Protein AF-A0A1N6KTH3-F1 (afdb_monomer)

Nearest PDB structures (foldseek):
  6e2q-assembly1_A  TM=7.968E-01  e=1.119E-01  Homo sapiens
  8u6r-assembly1_A  TM=8.404E-01  e=4.046E-01  Human immunodeficiency virus 1
  6uir-assembly1_A  TM=4.284E-01  e=8.649E-02  HIV-1 M:B_HXB2R
  6uis-assembly1_A  TM=4.633E-01  e=2.269E-01  HIV-1 M:B_HXB2R
  5ft0-assembly1_B  TM=4.029E-01  e=5.951E-01  Phikzvirus phiKZ

Organism: NCBI:txid60549

Sequence (118 aa):
MKPVPSPVLQADEVRQQLTELARQLTTDPEIARFSLAVDNRTGMVSANVQHWSGRIQHDEWIARDLRQSQQSDPASLTICERNRSVLSLLNQGITQVEVAKRIGISQSRVAQIKKSSM

Foldseek 3Di:
DPDDPFDEDEQVVVVVVVVVVVVCQVPDPQWPDKDWDADPVQQKIWIWTAGPVRDIDIDIHHYPPHDPPPPPPVVPQDPVNLLVQLVVCVVVVHDLVVSCVVSVHDSVVSVVSVVVVD

Mean predicted aligned error: 14.14 Å

InterPro domains:
  IPR001387 Cro/C1-type, helix-turn-helix domain [PS50943] (92-113)
  IPR001387 Cro/C1-type, helix-turn-helix domain [cd00093] (92-115)
  IPR007630 RNA polymerase sigma-70 region 4 [PF04545] (81-116)
  IPR010982 Lambda repressor-like, DNA-binding domain superfamily [G3DSA:1.10.260.40] (81-118)
  IPR013324 RNA polymerase sigma factor, region 3/4-like [SSF88659] (79-117)

Radius of gyration: 18.35 Å; Cα contacts (8 Å, |Δi|>4): 126; chains: 1; bounding box: 33×30×56 Å

Secondary structure (DSSP, 8-state):
-PP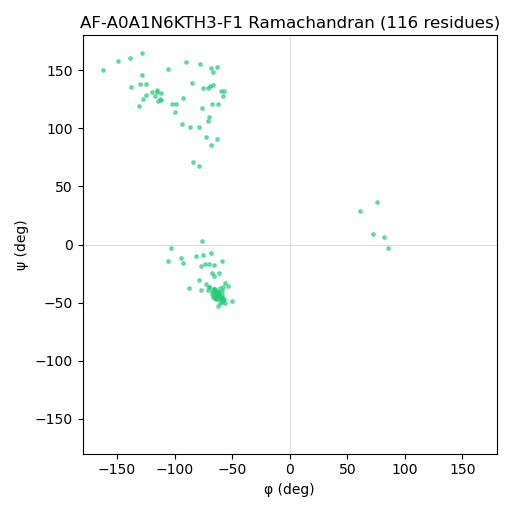PPPPEE-HHHHHHHHHHHHHHHHH-TTEEEEEEEEETTTTEEEEEEEETTS-EEEEEEEESS--------GGGS-HHHHHHHHHHHHHTT--HHHHHHHHTS-HHHHHHHHHTT-

Solvent-accessible surface area (backbone atoms only — not comparable to full-atom values): 7050 Å² total; per-residue (Å²): 134,82,83,77,79,65,65,79,41,53,30,68,58,44,53,52,48,51,52,51,48,54,49,50,61,71,70,39,87,61,49,69,48,74,49,78,49,73,41,86,89,78,25,39,35,40,40,41,38,34,30,71,86,70,50,74,49,76,50,76,40,38,38,43,75,70,72,85,77,75,80,72,56,76,84,72,57,46,73,66,57,53,49,49,53,52,52,53,43,46,74,72,68,46,50,56,66,57,50,13,67,74,72,74,50,54,45,70,56,46,53,49,54,55,60,76,73,109

pLDDT: mean 74.14, std 15.77, range [34.72, 95.94]

Structure (mmCIF, N/CA/C/O backbone):
data_AF-A0A1N6KTH3-F1
#
_entry.id   AF-A0A1N6KTH3-F1
#
loop_
_atom_site.group_PDB
_atom_site.id
_atom_site.type_symbol
_atom_site.label_atom_id
_atom_site.label_alt_id
_atom_site.label_comp_id
_atom_site.label_asym_id
_atom_site.label_entity_id
_atom_site.label_seq_id
_atom_site.pdbx_PDB_ins_code
_atom_site.Cartn_x
_atom_site.Cartn_y
_atom_site.Cartn_z
_atom_site.occupancy
_atom_site.B_iso_or_equiv
_atom_site.auth_seq_id
_atom_site.auth_comp_id
_atom_site.auth_asym_id
_atom_site.auth_atom_id
_atom_site.pdbx_PDB_model_num
ATOM 1 N N . MET A 1 1 ? -11.088 -14.025 31.107 1.00 42.28 1 MET A N 1
ATOM 2 C CA . MET A 1 1 ? -10.298 -12.836 30.714 1.00 42.28 1 MET A CA 1
ATOM 3 C C . MET A 1 1 ? -11.268 -11.686 30.504 1.00 42.28 1 MET A C 1
ATOM 5 O O . MET A 1 1 ? -12.270 -11.898 29.835 1.00 42.28 1 MET A O 1
ATOM 9 N N . LYS A 1 2 ? -11.049 -10.523 31.129 1.00 34.72 2 LYS A N 1
ATOM 10 C CA . LYS A 1 2 ? -11.844 -9.321 30.826 1.00 34.72 2 LYS A CA 1
ATOM 11 C C . LYS A 1 2 ? -11.358 -8.771 29.473 1.00 34.72 2 LYS A C 1
ATOM 13 O O . LYS A 1 2 ? -10.140 -8.734 29.298 1.00 34.72 2 LYS A O 1
ATOM 18 N N . PRO A 1 3 ? -12.239 -8.391 28.532 1.00 38.97 3 PRO A N 1
ATOM 19 C CA . PRO A 1 3 ? -11.813 -7.747 27.293 1.00 38.97 3 PRO A CA 1
ATOM 20 C C . PRO A 1 3 ? -11.045 -6.473 27.645 1.00 38.97 3 PRO A C 1
ATOM 22 O O . PRO A 1 3 ? -11.536 -5.665 28.436 1.00 38.97 3 PRO A O 1
ATOM 25 N N . VAL A 1 4 ? -9.835 -6.316 27.109 1.00 45.81 4 VAL A N 1
ATOM 26 C CA . VAL A 1 4 ? -9.116 -5.043 27.191 1.00 45.81 4 VAL A CA 1
ATOM 27 C C . VAL A 1 4 ? -9.904 -4.060 26.324 1.00 45.81 4 VAL A C 1
ATOM 29 O O . VAL A 1 4 ? -10.118 -4.359 25.149 1.00 45.81 4 VAL A O 1
ATOM 32 N N . PRO A 1 5 ? -10.408 -2.943 26.873 1.00 45.44 5 PRO A N 1
ATOM 33 C CA . PRO A 1 5 ? -11.099 -1.956 26.061 1.00 45.44 5 PRO A CA 1
ATOM 34 C C . PRO A 1 5 ? -10.110 -1.396 25.040 1.00 45.44 5 PRO A C 1
ATOM 36 O O . PRO A 1 5 ? -9.063 -0.865 25.415 1.00 45.44 5 PRO A O 1
ATOM 39 N N . SER A 1 6 ? -10.434 -1.540 23.756 1.00 46.47 6 SER A N 1
ATOM 40 C CA . SER A 1 6 ? -9.657 -0.939 22.678 1.00 46.47 6 SER A CA 1
ATOM 41 C C . SER A 1 6 ? -9.580 0.575 22.907 1.00 46.47 6 SER A C 1
ATOM 43 O O . SER A 1 6 ? -10.612 1.192 23.203 1.00 46.47 6 SER A O 1
ATOM 45 N N . PRO A 1 7 ? -8.389 1.189 22.807 1.00 54.16 7 PRO A N 1
ATOM 46 C CA . PRO A 1 7 ? -8.250 2.627 22.974 1.00 54.16 7 PRO A CA 1
ATOM 47 C C . PRO A 1 7 ? -9.110 3.328 21.923 1.00 54.16 7 PRO A C 1
ATOM 49 O O . PRO A 1 7 ? -9.083 2.965 20.747 1.00 54.16 7 PRO A O 1
ATOM 52 N N . VAL A 1 8 ? -9.901 4.309 22.359 1.00 54.88 8 VAL A N 1
ATOM 53 C CA . VAL A 1 8 ? -10.754 5.074 21.453 1.00 54.88 8 VAL A CA 1
ATOM 54 C C . VAL A 1 8 ? -10.082 6.399 21.137 1.00 54.88 8 VAL A C 1
ATOM 56 O O . VAL A 1 8 ? -9.932 7.236 22.024 1.00 54.88 8 VAL A O 1
ATOM 59 N N . LEU A 1 9 ? -9.699 6.577 19.878 1.00 59.09 9 LEU A N 1
ATOM 60 C CA . LEU A 1 9 ? -8.917 7.718 19.398 1.00 59.09 9 LEU A CA 1
ATOM 61 C C . LEU A 1 9 ? -9.789 8.703 18.602 1.00 59.09 9 LEU A C 1
ATOM 63 O O . LEU A 1 9 ? -10.779 8.290 17.985 1.00 59.09 9 LEU A O 1
ATOM 67 N N . GLN A 1 10 ? -9.429 9.993 18.608 1.00 64.00 10 GLN A N 1
ATOM 68 C CA . GLN A 1 10 ? -10.105 11.012 17.791 1.00 64.00 10 GLN A CA 1
ATOM 69 C C . GLN A 1 10 ? -9.665 10.959 16.319 1.00 64.00 10 GLN A C 1
ATOM 71 O O . GLN A 1 10 ? -8.553 10.542 16.009 1.00 64.00 10 GLN A O 1
ATOM 76 N N . ALA A 1 11 ? -10.507 11.438 15.399 1.00 60.44 11 ALA A N 1
ATOM 77 C CA . ALA A 1 11 ? -10.273 11.373 13.952 1.00 60.44 11 ALA A CA 1
ATOM 78 C C . ALA A 1 11 ? -8.902 11.876 13.496 1.00 60.44 11 ALA A C 1
ATOM 80 O O . ALA A 1 11 ? -8.227 11.212 12.709 1.00 60.44 11 ALA A O 1
ATOM 81 N N . ASP A 1 12 ? -8.498 13.055 13.968 1.00 59.31 12 ASP A N 1
ATOM 82 C CA . ASP A 1 12 ? -7.240 13.675 13.556 1.00 59.31 12 ASP A CA 1
ATOM 83 C C . ASP A 1 12 ? -6.030 12.959 14.159 1.00 59.31 12 ASP A C 1
ATOM 85 O O . ASP A 1 12 ? -5.020 12.790 13.475 1.00 59.31 12 ASP A O 1
ATOM 89 N N . GLU A 1 13 ? -6.159 12.435 15.381 1.00 63.44 13 GLU A N 1
ATOM 90 C CA . GLU A 1 13 ? -5.144 11.572 15.991 1.00 63.44 13 GLU A CA 1
ATOM 91 C C . GLU A 1 13 ? -4.986 10.280 15.191 1.00 63.44 13 GLU A C 1
ATOM 93 O O . GLU A 1 13 ? -3.865 9.870 14.903 1.00 63.44 13 GLU A O 1
ATOM 98 N N . VAL A 1 14 ? -6.087 9.667 14.746 1.00 67.19 14 VAL A N 1
ATOM 99 C CA . VAL A 1 14 ? -6.010 8.445 13.939 1.00 67.19 14 VAL A CA 1
ATOM 100 C C . VAL A 1 14 ? -5.457 8.734 12.547 1.00 67.19 14 VAL A C 1
ATOM 102 O O . VAL A 1 14 ? -4.686 7.933 12.030 1.00 67.19 14 VAL A O 1
ATOM 105 N N . ARG A 1 15 ? -5.781 9.876 11.930 1.00 67.44 15 ARG A N 1
ATOM 106 C CA . ARG A 1 15 ? -5.184 10.276 10.643 1.00 67.44 15 ARG A CA 1
ATOM 107 C C . ARG A 1 15 ? -3.672 10.463 10.761 1.00 67.44 15 ARG A C 1
ATOM 109 O O . ARG A 1 15 ? -2.939 9.979 9.896 1.00 67.44 15 ARG A O 1
ATOM 116 N N . GLN A 1 16 ? -3.204 11.125 11.819 1.00 69.75 16 GLN A N 1
ATOM 117 C CA . GLN A 1 16 ? -1.773 11.282 12.087 1.00 69.75 16 GLN A CA 1
ATOM 118 C C . GLN A 1 16 ? -1.109 9.933 12.369 1.00 69.75 16 GLN A C 1
ATOM 120 O O . GLN A 1 16 ? -0.090 9.628 11.755 1.00 69.75 16 GLN A O 1
ATOM 125 N N . GLN A 1 17 ? -1.718 9.090 13.206 1.00 69.50 17 GLN A N 1
ATOM 126 C CA . GLN A 1 17 ? -1.198 7.759 13.517 1.00 69.50 17 GLN A CA 1
ATOM 127 C C . GLN A 1 17 ? -1.174 6.838 12.299 1.00 69.50 17 GLN A C 1
ATOM 129 O O . GLN A 1 17 ? -0.193 6.139 12.106 1.00 69.50 17 GLN A O 1
ATOM 134 N N . LEU A 1 18 ? -2.194 6.861 11.438 1.00 73.75 18 LEU A N 1
ATOM 135 C CA . LEU A 1 18 ? -2.209 6.082 10.199 1.00 73.75 18 LEU A CA 1
ATOM 136 C C . LEU A 1 18 ? -1.143 6.555 9.215 1.00 73.75 18 LEU A C 1
ATOM 138 O O . LEU A 1 18 ? -0.512 5.730 8.562 1.00 73.75 18 LEU A O 1
ATOM 142 N N . THR A 1 19 ? -0.932 7.869 9.110 1.00 74.31 19 THR A N 1
ATOM 143 C CA . THR A 1 19 ? 0.114 8.437 8.249 1.00 74.31 19 THR A CA 1
ATOM 144 C C . THR A 1 19 ? 1.500 8.061 8.766 1.00 74.31 19 THR A C 1
ATOM 146 O O . THR A 1 19 ? 2.350 7.623 7.994 1.00 74.31 19 THR A O 1
ATOM 149 N N . GLU A 1 20 ? 1.714 8.187 10.074 1.00 77.19 20 GLU A N 1
ATOM 150 C CA . GLU A 1 20 ? 2.967 7.831 10.730 1.00 77.19 20 GLU A CA 1
ATOM 151 C C . GLU A 1 20 ? 3.238 6.327 10.641 1.00 77.19 20 GLU A C 1
ATOM 153 O O . GLU A 1 20 ? 4.327 5.929 10.238 1.00 77.19 20 GLU A O 1
ATOM 158 N N . LEU A 1 21 ? 2.231 5.498 10.923 1.00 76.88 21 LEU A N 1
ATOM 159 C CA . LEU A 1 21 ? 2.307 4.047 10.809 1.00 76.88 21 LEU A CA 1
ATOM 160 C C . LEU A 1 21 ? 2.606 3.636 9.367 1.00 76.88 21 LEU A C 1
ATOM 162 O O . LEU A 1 21 ? 3.547 2.892 9.129 1.00 76.88 21 LEU A O 1
ATOM 166 N N . ALA A 1 22 ? 1.868 4.156 8.383 1.00 77.44 22 ALA A N 1
ATOM 167 C CA . ALA A 1 22 ? 2.133 3.857 6.979 1.00 77.44 22 ALA A CA 1
ATOM 168 C C . ALA A 1 22 ? 3.554 4.271 6.568 1.00 77.44 22 ALA A C 1
ATOM 170 O O . ALA A 1 22 ? 4.218 3.521 5.854 1.00 77.44 22 ALA A O 1
ATOM 171 N N . ARG A 1 23 ? 4.048 5.424 7.042 1.00 76.69 23 ARG A N 1
ATOM 172 C CA . ARG A 1 23 ? 5.427 5.867 6.802 1.00 76.69 23 ARG A CA 1
ATOM 173 C C . ARG A 1 23 ? 6.434 4.890 7.404 1.00 76.69 23 ARG A C 1
ATOM 175 O O . ARG A 1 23 ? 7.289 4.413 6.667 1.00 76.69 23 ARG A O 1
ATOM 182 N N . GLN A 1 24 ? 6.298 4.566 8.690 1.00 76.62 24 GLN A N 1
ATOM 183 C CA . GLN A 1 24 ? 7.178 3.632 9.397 1.00 76.62 24 GLN A CA 1
ATOM 184 C C . GLN A 1 24 ? 7.222 2.278 8.691 1.00 76.62 24 GLN A C 1
ATOM 186 O O . GLN A 1 24 ? 8.302 1.816 8.332 1.00 76.62 24 GLN A O 1
ATOM 191 N N . LEU A 1 25 ? 6.051 1.706 8.389 1.00 79.75 25 LEU A N 1
ATOM 192 C CA . LEU A 1 25 ? 5.943 0.401 7.741 1.00 79.75 25 LEU A CA 1
ATOM 193 C C . LEU A 1 25 ? 6.485 0.392 6.301 1.00 79.75 25 LEU A C 1
ATOM 195 O O . LEU A 1 25 ? 6.914 -0.646 5.810 1.00 79.75 25 LEU A O 1
ATOM 199 N N . THR A 1 26 ? 6.459 1.536 5.609 1.00 76.75 26 THR A N 1
ATOM 200 C CA . THR A 1 26 ? 7.002 1.666 4.245 1.00 76.75 26 THR A CA 1
ATOM 201 C C . THR A 1 26 ? 8.524 1.800 4.240 1.00 76.75 26 THR A C 1
ATOM 203 O O . THR A 1 26 ? 9.171 1.401 3.275 1.00 76.75 26 THR A O 1
ATOM 206 N N . THR A 1 27 ? 9.104 2.387 5.289 1.00 76.69 27 THR A N 1
ATOM 207 C CA . THR A 1 27 ? 10.554 2.621 5.389 1.00 76.69 27 THR A CA 1
ATOM 208 C C . THR A 1 27 ? 11.310 1.524 6.131 1.00 76.69 27 THR A C 1
ATOM 210 O O . THR A 1 27 ? 12.539 1.525 6.103 1.00 76.69 27 THR A O 1
ATOM 213 N N . ASP A 1 28 ? 10.606 0.612 6.800 1.00 78.12 28 ASP A N 1
ATOM 214 C CA . ASP A 1 28 ? 11.211 -0.476 7.564 1.00 78.12 28 ASP A CA 1
ATOM 215 C C . ASP A 1 28 ? 11.736 -1.589 6.629 1.00 78.12 28 ASP A C 1
ATOM 217 O O . ASP A 1 28 ? 10.948 -2.221 5.914 1.00 78.12 28 ASP A O 1
ATOM 221 N N . PRO A 1 29 ? 13.056 -1.859 6.617 1.00 79.06 29 PRO A N 1
ATOM 222 C CA . PRO A 1 29 ? 13.649 -2.877 5.755 1.00 79.06 29 PRO A CA 1
ATOM 223 C C . PRO A 1 29 ? 13.287 -4.316 6.157 1.00 79.06 29 PRO A C 1
ATOM 225 O O . PRO A 1 29 ? 13.465 -5.229 5.349 1.00 79.06 29 PRO A O 1
ATOM 228 N N . GLU A 1 30 ? 12.786 -4.552 7.372 1.00 83.88 30 GLU A N 1
ATOM 229 C CA . GLU A 1 30 ? 12.388 -5.885 7.835 1.00 83.88 30 GLU A CA 1
ATOM 230 C C . GLU A 1 30 ? 10.991 -6.293 7.351 1.00 83.88 30 GLU A C 1
ATOM 232 O O . GLU A 1 30 ? 10.608 -7.462 7.479 1.00 83.88 30 GLU A O 1
ATOM 237 N N . ILE A 1 31 ? 10.233 -5.361 6.769 1.00 79.81 31 ILE A N 1
ATOM 238 C CA . ILE A 1 31 ? 8.857 -5.577 6.329 1.00 79.81 31 ILE A CA 1
ATOM 239 C C . ILE A 1 31 ? 8.822 -6.002 4.861 1.00 79.81 31 ILE A C 1
ATOM 241 O O . ILE A 1 31 ? 9.336 -5.335 3.966 1.00 79.81 31 ILE A O 1
ATOM 245 N N . ALA A 1 32 ? 8.158 -7.126 4.604 1.00 75.25 32 ALA A N 1
ATOM 246 C CA . ALA A 1 32 ? 7.913 -7.637 3.261 1.00 75.25 32 ALA A CA 1
ATOM 247 C C . ALA A 1 32 ? 6.626 -7.058 2.657 1.00 75.25 32 ALA A C 1
ATOM 249 O O . ALA A 1 32 ? 6.540 -6.810 1.451 1.00 75.25 32 ALA A O 1
ATOM 250 N N . ARG A 1 33 ? 5.592 -6.881 3.488 1.00 77.56 33 ARG A N 1
ATOM 251 C CA . ARG A 1 33 ? 4.280 -6.364 3.082 1.00 77.56 33 ARG A CA 1
ATOM 252 C C . ARG A 1 33 ? 3.492 -5.885 4.294 1.00 77.56 33 ARG A C 1
ATOM 254 O O . ARG A 1 33 ? 3.580 -6.485 5.358 1.00 77.56 33 ARG A O 1
ATOM 261 N N . PHE A 1 34 ? 2.628 -4.894 4.100 1.00 82.62 34 PHE A N 1
ATOM 262 C CA . PHE A 1 34 ? 1.572 -4.577 5.056 1.00 82.62 34 PHE A CA 1
ATOM 263 C C . PHE A 1 34 ? 0.244 -4.244 4.360 1.00 82.62 34 PHE A C 1
ATOM 265 O O . PHE A 1 34 ? 0.214 -3.929 3.168 1.00 82.62 34 PHE A O 1
ATOM 272 N N . SER A 1 35 ? -0.860 -4.325 5.102 1.00 81.12 35 SER A N 1
ATOM 273 C CA . SER A 1 35 ? -2.184 -3.859 4.687 1.00 81.12 35 SER A CA 1
ATOM 274 C C . SER A 1 35 ? -2.878 -3.142 5.838 1.00 81.12 35 SER A C 1
ATOM 276 O O . SER A 1 35 ? -2.901 -3.659 6.954 1.00 81.12 35 SER A O 1
ATOM 278 N N . LEU A 1 36 ? -3.492 -2.001 5.539 1.00 82.50 36 LEU A N 1
ATOM 279 C CA . LEU A 1 36 ? -4.352 -1.255 6.452 1.00 82.50 36 LEU A CA 1
ATOM 280 C C . LEU A 1 36 ? -5.784 -1.328 5.917 1.00 82.50 36 LEU A C 1
ATOM 282 O O . LEU A 1 36 ? -6.005 -1.058 4.735 1.00 82.50 36 LEU A O 1
ATOM 286 N N . ALA A 1 37 ? -6.744 -1.689 6.764 1.00 79.44 37 ALA A N 1
ATOM 287 C CA . ALA A 1 37 ? -8.165 -1.688 6.424 1.00 79.44 37 ALA A CA 1
ATOM 288 C C . ALA A 1 37 ? -8.961 -0.917 7.478 1.00 79.44 37 ALA A C 1
ATOM 290 O O . ALA A 1 37 ? -8.612 -0.932 8.656 1.00 79.44 37 ALA A O 1
ATOM 291 N N . VAL A 1 38 ? -10.015 -0.233 7.033 1.00 78.44 38 VAL A N 1
ATOM 292 C CA . VAL A 1 38 ? -10.919 0.542 7.886 1.00 78.44 38 VAL A CA 1
ATOM 293 C C . VAL A 1 38 ? -12.349 0.095 7.607 1.00 78.44 38 VAL A C 1
ATOM 295 O O . VAL A 1 38 ? -12.801 0.143 6.463 1.00 78.44 38 VAL A O 1
ATOM 298 N N . ASP A 1 39 ? -13.068 -0.310 8.648 1.00 76.12 39 ASP A N 1
ATOM 299 C CA . ASP A 1 39 ? -14.507 -0.544 8.606 1.00 76.12 39 ASP A CA 1
ATOM 300 C C . ASP A 1 39 ? -15.250 0.726 9.042 1.00 76.12 39 ASP A C 1
ATOM 302 O O . ASP A 1 39 ? -15.358 1.041 10.226 1.00 76.12 39 ASP A O 1
ATOM 306 N N . ASN A 1 40 ? -15.816 1.445 8.072 1.00 66.62 40 ASN A N 1
ATOM 307 C CA . ASN A 1 40 ? -16.562 2.682 8.317 1.00 66.62 40 ASN A CA 1
ATOM 308 C C . ASN A 1 40 ? -17.861 2.481 9.117 1.00 66.62 40 ASN A C 1
ATOM 310 O O . ASN A 1 40 ? -18.400 3.454 9.640 1.00 66.62 40 ASN A O 1
ATOM 314 N N . ARG A 1 41 ? -18.392 1.253 9.209 1.00 65.44 41 ARG A N 1
ATOM 315 C CA . ARG A 1 41 ? -19.590 0.961 10.011 1.00 65.44 41 ARG A CA 1
ATOM 316 C C . ARG A 1 41 ? -19.258 0.896 11.497 1.00 65.44 41 ARG A C 1
ATOM 318 O O . ARG A 1 41 ? -20.072 1.319 12.314 1.00 65.44 41 ARG A O 1
ATOM 325 N N . THR A 1 42 ? -18.113 0.317 11.843 1.00 73.25 42 THR A N 1
ATOM 326 C CA . THR A 1 42 ? -17.718 0.056 13.237 1.00 73.25 42 THR A CA 1
ATOM 327 C C . THR A 1 42 ? -16.635 1.008 13.738 1.00 73.25 42 THR A C 1
ATOM 329 O O . THR A 1 42 ? -16.409 1.095 14.943 1.00 73.25 42 THR A O 1
ATOM 332 N N . GLY A 1 43 ? -15.979 1.736 12.832 1.00 69.88 43 GLY A N 1
ATOM 333 C CA . GLY A 1 43 ? -14.785 2.522 13.123 1.00 69.88 43 GLY A CA 1
ATOM 334 C C . GLY A 1 43 ? -13.542 1.659 13.350 1.00 69.88 43 GLY A C 1
ATOM 335 O O . GLY A 1 43 ? -12.528 2.184 13.799 1.00 69.88 43 GLY A O 1
ATOM 336 N N . MET A 1 44 ? -13.598 0.349 13.086 1.00 77.31 44 MET A N 1
ATOM 337 C CA . MET A 1 44 ? -12.456 -0.538 13.294 1.00 77.31 44 MET A CA 1
ATOM 338 C C . MET A 1 44 ? -11.366 -0.262 12.262 1.00 77.31 44 MET A C 1
ATOM 340 O O . MET A 1 44 ? -11.637 -0.173 11.066 1.00 77.31 44 MET A O 1
ATOM 344 N N . VAL A 1 45 ? -10.127 -0.178 12.724 1.00 81.00 45 VAL A N 1
ATOM 345 C CA . VAL A 1 45 ? -8.929 -0.107 11.899 1.00 8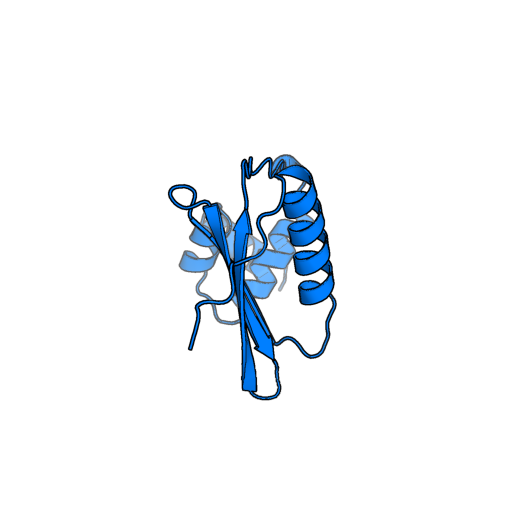1.00 45 VAL A CA 1
ATOM 346 C C . VAL A 1 45 ? -8.093 -1.342 12.186 1.00 81.00 45 VAL A C 1
ATOM 348 O O . VAL A 1 45 ? -7.802 -1.625 13.343 1.00 81.00 45 VAL A O 1
ATOM 351 N N . SER A 1 46 ? -7.702 -2.059 11.137 1.00 80.56 46 SER A N 1
ATOM 352 C CA . SER A 1 46 ? -6.842 -3.237 11.237 1.00 80.56 46 SER A 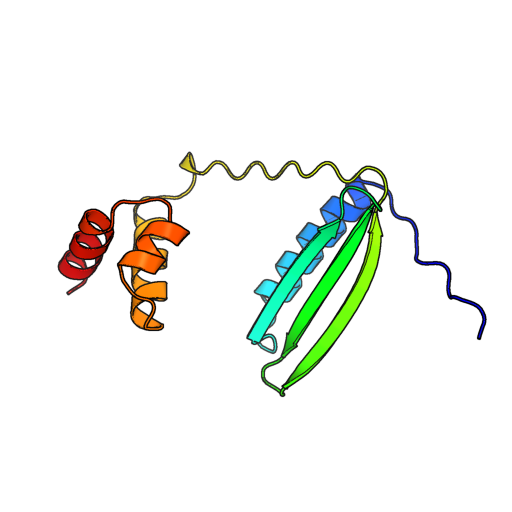CA 1
ATOM 353 C C . SER A 1 46 ? -5.554 -3.028 10.447 1.00 80.56 46 SER A C 1
ATOM 355 O O . SER A 1 46 ? -5.610 -2.676 9.261 1.00 80.56 46 SER A O 1
ATOM 357 N N . ALA A 1 47 ? -4.414 -3.312 11.066 1.00 82.56 47 ALA A N 1
ATOM 358 C CA . ALA A 1 47 ? -3.111 -3.376 10.424 1.00 82.56 47 ALA A CA 1
ATOM 359 C C . ALA A 1 47 ? -2.613 -4.821 10.406 1.00 82.56 47 ALA A C 1
ATOM 361 O O . ALA A 1 47 ? -2.507 -5.461 11.445 1.00 82.56 47 ALA A O 1
ATOM 362 N N . ASN A 1 48 ? -2.284 -5.330 9.221 1.00 83.44 48 ASN A N 1
ATOM 363 C CA . ASN A 1 48 ? -1.567 -6.592 9.063 1.00 83.44 48 ASN A CA 1
ATOM 364 C C . ASN A 1 48 ? -0.184 -6.297 8.502 1.00 83.44 48 ASN A C 1
ATOM 366 O O . ASN A 1 48 ? -0.082 -5.685 7.439 1.00 83.44 48 ASN A O 1
ATOM 370 N N . VAL A 1 49 ? 0.860 -6.755 9.181 1.00 83.12 49 VAL A N 1
ATOM 371 C CA . VAL A 1 49 ? 2.259 -6.547 8.803 1.00 83.12 49 VAL A CA 1
ATOM 372 C C . VAL A 1 49 ? 2.945 -7.901 8.707 1.00 83.12 49 VAL A C 1
ATOM 374 O O . VAL A 1 49 ? 2.875 -8.714 9.625 1.00 83.12 49 VAL A O 1
ATOM 377 N N . GLN A 1 50 ? 3.606 -8.151 7.585 1.00 80.19 50 GLN A N 1
ATOM 378 C CA . GLN A 1 50 ? 4.381 -9.353 7.327 1.00 80.19 50 GLN A CA 1
ATOM 379 C C . GLN A 1 50 ? 5.854 -8.979 7.191 1.00 80.19 50 GLN A C 1
ATOM 381 O O . GLN A 1 50 ? 6.222 -8.186 6.323 1.00 80.19 50 GLN A O 1
ATOM 386 N N . HIS A 1 51 ? 6.695 -9.596 8.014 1.00 85.88 51 HIS A N 1
ATOM 387 C CA . HIS A 1 51 ? 8.143 -9.428 7.981 1.00 85.88 51 HIS A CA 1
ATOM 388 C C . HIS A 1 51 ? 8.806 -10.455 7.058 1.00 85.88 51 HIS A C 1
ATOM 390 O O . HIS A 1 51 ? 8.280 -11.553 6.849 1.00 85.88 51 HIS A O 1
ATOM 396 N N . TRP A 1 52 ? 10.008 -10.148 6.567 1.00 75.31 52 TRP A N 1
ATOM 397 C CA . TRP A 1 52 ? 10.829 -11.091 5.793 1.00 75.31 52 TRP A CA 1
ATOM 398 C C . TRP A 1 52 ? 11.222 -12.344 6.582 1.00 75.31 52 TRP A C 1
ATOM 400 O O . TRP A 1 52 ? 11.425 -13.403 5.995 1.00 75.31 52 TRP A O 1
ATOM 410 N N . SER A 1 53 ? 11.258 -12.252 7.914 1.00 80.25 53 SER A N 1
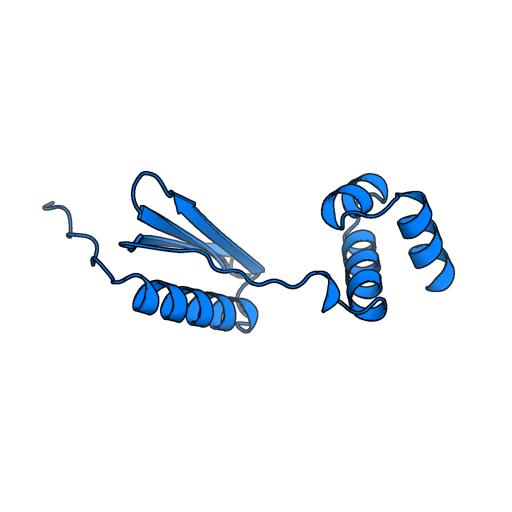ATOM 411 C CA . SER A 1 53 ? 11.471 -13.389 8.820 1.00 80.25 53 SER A CA 1
ATOM 412 C C . SER A 1 53 ? 10.303 -14.385 8.854 1.00 80.25 53 SER A C 1
ATOM 414 O O . SER A 1 53 ? 10.404 -15.425 9.500 1.00 80.25 53 SER A O 1
ATOM 416 N N . GLY A 1 54 ? 9.179 -14.072 8.199 1.00 75.81 54 GLY A N 1
ATOM 417 C CA . GLY A 1 54 ? 7.943 -14.853 8.258 1.00 75.81 54 GLY A CA 1
ATOM 418 C C . GLY A 1 54 ? 7.041 -14.499 9.443 1.00 75.81 54 GLY A C 1
ATOM 419 O O . GLY A 1 54 ? 5.936 -15.030 9.542 1.00 75.81 54 GLY A O 1
ATOM 420 N N . ARG A 1 55 ? 7.465 -13.584 10.326 1.00 83.12 55 ARG A N 1
ATOM 421 C CA . ARG A 1 55 ? 6.628 -13.074 11.418 1.00 83.12 55 ARG A CA 1
ATOM 422 C C . ARG A 1 55 ? 5.455 -12.262 10.863 1.00 83.12 55 ARG A C 1
ATOM 424 O O . ARG A 1 55 ? 5.638 -11.435 9.970 1.00 83.12 55 ARG A O 1
ATOM 431 N N . ILE A 1 5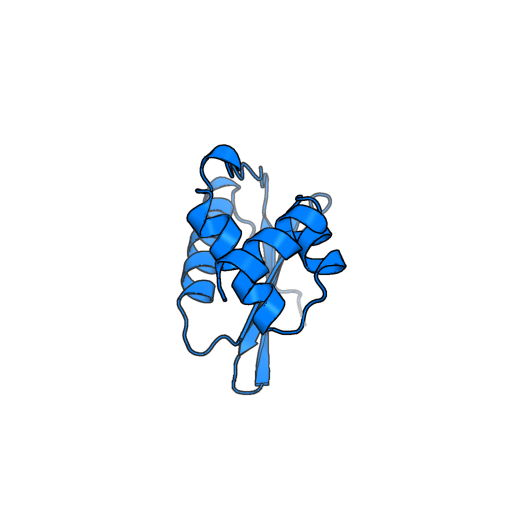6 ? 4.272 -12.472 11.439 1.00 82.75 56 ILE A N 1
ATOM 432 C CA . ILE A 1 56 ? 3.067 -11.687 11.160 1.00 82.75 56 ILE A CA 1
ATOM 433 C C . ILE A 1 56 ? 2.669 -10.942 12.432 1.00 82.75 56 ILE A C 1
ATOM 435 O O . ILE A 1 56 ? 2.604 -11.540 13.508 1.00 82.75 56 ILE A O 1
ATOM 439 N N . GLN A 1 57 ? 2.415 -9.645 12.297 1.00 81.62 57 GLN A N 1
ATOM 440 C CA . GLN A 1 57 ? 1.847 -8.795 13.334 1.00 81.62 57 GLN A CA 1
ATOM 441 C C . GLN A 1 57 ? 0.476 -8.297 12.873 1.00 81.62 57 GLN A C 1
ATOM 443 O O . GLN A 1 57 ? 0.312 -7.875 11.727 1.00 81.62 57 GLN A O 1
ATOM 448 N N . HIS A 1 58 ? -0.503 -8.396 13.767 1.00 81.12 58 HIS A N 1
ATOM 449 C CA . HIS A 1 58 ? -1.877 -7.984 13.532 1.00 81.12 58 HIS A CA 1
ATOM 450 C C . HIS A 1 58 ? -2.336 -7.109 14.693 1.00 81.12 58 HIS A C 1
ATOM 452 O O . HIS A 1 58 ? -2.362 -7.579 15.831 1.00 81.12 58 HIS A O 1
ATOM 458 N N . ASP A 1 59 ? -2.692 -5.866 14.388 1.00 75.25 59 ASP A N 1
ATOM 459 C CA . ASP A 1 59 ? -3.137 -4.879 15.367 1.00 75.25 59 ASP A CA 1
ATOM 460 C C . ASP A 1 59 ? -4.503 -4.320 14.964 1.00 75.25 59 ASP A C 1
ATOM 462 O O . ASP A 1 59 ? -4.735 -4.013 13.791 1.00 75.25 59 ASP A O 1
ATOM 466 N N . GLU A 1 60 ? -5.394 -4.153 15.942 1.00 74.88 60 GLU A N 1
ATOM 467 C CA . GLU A 1 60 ? -6.734 -3.596 15.751 1.00 74.88 60 GLU A CA 1
ATOM 468 C C . GLU A 1 60 ? -7.024 -2.480 16.756 1.00 74.88 60 GLU A C 1
ATOM 470 O O . GLU A 1 60 ? -6.716 -2.593 17.947 1.00 74.88 60 GLU A O 1
ATOM 475 N N . TRP A 1 61 ? -7.653 -1.400 16.292 1.00 75.62 61 TRP A N 1
ATOM 476 C CA . TRP A 1 61 ? -8.094 -0.298 17.148 1.00 75.62 61 TRP A CA 1
ATOM 477 C C . TRP A 1 61 ? -9.353 0.390 16.613 1.00 75.62 61 TRP A C 1
ATOM 479 O O . TRP A 1 61 ? -9.659 0.326 15.426 1.00 75.62 61 TRP A O 1
ATOM 489 N N . ILE A 1 62 ? -10.093 1.072 17.496 1.00 69.88 62 ILE A N 1
ATOM 490 C CA . ILE A 1 62 ? -11.323 1.787 17.131 1.00 69.88 62 ILE A CA 1
ATOM 491 C C . ILE A 1 62 ? -11.017 3.275 16.938 1.00 69.88 62 ILE A C 1
ATOM 493 O O . ILE A 1 62 ? -10.591 3.974 17.859 1.00 69.88 62 ILE A O 1
ATOM 497 N N . ALA A 1 63 ? -11.300 3.768 15.739 1.00 65.00 63 ALA A N 1
ATOM 498 C CA . ALA A 1 63 ? -11.193 5.161 15.348 1.00 65.00 63 ALA A CA 1
ATOM 499 C C . ALA A 1 63 ? -12.573 5.828 15.332 1.00 65.00 63 ALA A C 1
ATOM 501 O O . ALA A 1 63 ? -13.459 5.410 14.583 1.00 65.00 63 ALA A O 1
ATOM 502 N N . ARG A 1 64 ? -12.767 6.893 16.121 1.00 58.56 64 ARG A N 1
ATOM 503 C CA . ARG A 1 64 ? -13.957 7.746 15.985 1.00 58.56 64 ARG A CA 1
ATOM 504 C C . ARG A 1 64 ? -13.730 8.798 14.901 1.00 58.56 64 ARG A C 1
ATOM 506 O O .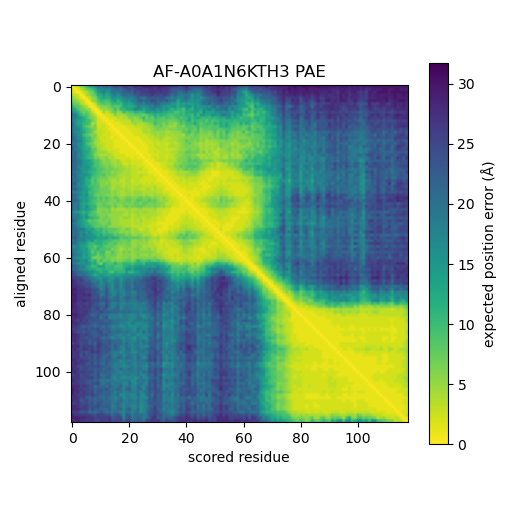 ARG A 1 64 ? -12.653 9.378 14.812 1.00 58.56 64 ARG A O 1
ATOM 513 N N . ASP A 1 65 ? -14.759 9.036 14.089 1.00 52.50 65 ASP A N 1
ATOM 514 C CA . ASP A 1 65 ? -14.825 10.121 13.101 1.00 52.50 65 ASP A CA 1
ATOM 515 C C . ASP A 1 65 ? -13.752 10.089 11.994 1.00 52.50 65 ASP A C 1
ATOM 517 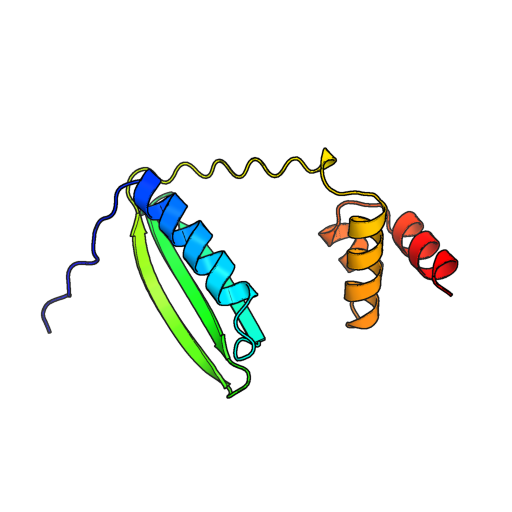O O . ASP A 1 65 ? -13.398 11.130 11.438 1.00 52.50 65 ASP A O 1
ATOM 521 N N . LEU A 1 66 ? -13.256 8.903 11.616 1.00 51.41 66 LEU A N 1
ATOM 522 C CA . LEU A 1 66 ? -12.252 8.763 10.560 1.00 51.41 66 LEU A CA 1
ATOM 523 C C . LEU A 1 66 ? -12.782 9.245 9.195 1.00 51.41 66 LEU A C 1
ATOM 525 O O . LEU A 1 66 ? -13.336 8.487 8.402 1.00 51.41 66 LEU A O 1
ATOM 529 N N . ARG A 1 67 ? -12.588 10.526 8.883 1.00 46.88 67 ARG A N 1
ATOM 530 C CA . ARG A 1 67 ? -12.814 11.063 7.542 1.00 46.88 67 ARG A CA 1
ATOM 531 C C . ARG A 1 67 ? -11.541 10.862 6.739 1.00 46.88 67 ARG A C 1
ATOM 533 O O . ARG A 1 67 ? -10.568 11.601 6.891 1.00 46.88 67 ARG A O 1
ATOM 540 N N . GLN A 1 68 ? -11.540 9.842 5.886 1.00 41.31 68 GLN A N 1
ATOM 541 C CA . GLN A 1 68 ? -10.454 9.600 4.946 1.00 41.31 68 GLN A CA 1
ATOM 542 C C . GLN A 1 68 ? -10.449 10.711 3.883 1.00 41.31 68 GLN A C 1
ATOM 544 O O . GLN A 1 68 ? -11.011 10.564 2.805 1.00 41.31 68 GLN A O 1
ATOM 549 N N . SER A 1 69 ? -9.798 11.841 4.164 1.00 36.12 69 SER A N 1
ATOM 550 C CA . SER A 1 69 ? -9.365 12.755 3.107 1.00 36.12 69 SER A CA 1
ATOM 551 C C . SER A 1 69 ? -8.019 12.255 2.574 1.00 36.12 69 SER A C 1
ATOM 553 O O . SER A 1 69 ? -6.969 12.845 2.835 1.00 36.12 69 SER A O 1
ATOM 555 N N . GLN A 1 70 ? -8.012 11.134 1.852 1.00 38.72 70 GLN A N 1
ATOM 556 C CA . GLN A 1 70 ? -6.916 10.942 0.908 1.00 38.72 70 GLN A CA 1
ATOM 557 C C . GLN A 1 70 ? -7.177 11.907 -0.239 1.00 38.72 70 GLN A C 1
ATOM 559 O O . GLN A 1 70 ? -7.879 11.579 -1.191 1.00 38.72 70 GLN A O 1
ATOM 564 N N . GLN A 1 71 ? -6.614 13.108 -0.150 1.00 39.00 71 GLN A N 1
ATOM 565 C CA . GLN A 1 71 ? -6.386 13.900 -1.346 1.00 39.00 71 GLN A CA 1
ATOM 566 C C . GLN A 1 71 ? -5.134 13.335 -2.021 1.00 39.00 71 GLN A C 1
ATOM 568 O O . GLN A 1 71 ? -4.075 13.949 -2.038 1.00 39.00 71 GLN A O 1
ATOM 573 N N . SER A 1 72 ? -5.254 12.105 -2.524 1.00 42.12 72 SER A N 1
ATOM 574 C CA . SER A 1 72 ? -4.409 11.675 -3.626 1.00 42.12 72 SER A CA 1
ATOM 575 C C . SER A 1 72 ? -4.923 12.460 -4.811 1.00 42.12 72 SER A C 1
ATOM 577 O O . SER A 1 72 ? -6.028 12.200 -5.277 1.00 42.12 72 SER A O 1
ATOM 579 N N . ASP A 1 73 ? -4.177 13.468 -5.241 1.00 41.84 73 ASP A N 1
ATOM 580 C CA . ASP A 1 73 ? -4.401 14.047 -6.551 1.00 41.84 73 ASP A CA 1
ATOM 581 C C . ASP A 1 73 ? -3.752 13.100 -7.572 1.00 41.84 73 ASP A C 1
ATOM 583 O O . ASP A 1 73 ? -2.525 13.106 -7.699 1.00 41.84 73 ASP A O 1
ATOM 587 N N . PRO A 1 74 ? -4.502 12.240 -8.288 1.00 47.69 74 PRO A N 1
ATOM 588 C CA . PRO A 1 74 ? -3.926 11.425 -9.350 1.00 47.69 74 PRO A CA 1
ATOM 589 C C . PRO A 1 74 ? -3.278 12.271 -10.459 1.00 47.69 74 PRO A C 1
ATOM 591 O O . PRO A 1 74 ? -2.494 11.718 -11.227 1.00 47.69 74 PRO A O 1
ATOM 594 N N . ALA A 1 75 ? -3.535 13.587 -10.535 1.00 50.34 75 ALA A N 1
ATOM 595 C CA . ALA A 1 75 ? -2.796 14.494 -11.414 1.00 50.34 75 ALA A CA 1
ATOM 596 C C . ALA A 1 75 ? -1.371 14.811 -10.917 1.00 50.34 75 ALA A C 1
ATOM 598 O O . ALA A 1 75 ? -0.543 15.246 -11.715 1.00 50.34 75 ALA A O 1
ATOM 599 N N . SER A 1 76 ? -1.054 14.553 -9.641 1.00 49.53 76 SER A N 1
ATOM 600 C CA . SER A 1 76 ? 0.302 14.710 -9.088 1.00 49.53 76 SER A CA 1
ATOM 601 C C . SER A 1 76 ? 1.258 13.576 -9.474 1.00 49.53 76 SER A C 1
ATOM 603 O O . SER A 1 76 ? 2.472 13.761 -9.424 1.00 49.53 76 SER A O 1
ATOM 605 N N . LEU A 1 77 ? 0.735 12.419 -9.905 1.00 60.12 77 LEU A N 1
ATOM 606 C CA . LEU A 1 77 ? 1.553 11.328 -10.431 1.00 60.12 77 LEU A CA 1
ATOM 607 C C . LEU A 1 77 ? 2.133 11.730 -11.783 1.00 60.12 77 LEU A C 1
ATOM 609 O O . LEU A 1 77 ? 1.438 11.777 -12.803 1.00 60.12 77 LEU A O 1
ATOM 613 N N . THR A 1 78 ? 3.442 11.955 -11.817 1.00 76.56 78 THR A N 1
ATOM 614 C CA . THR A 1 78 ? 4.124 12.219 -13.077 1.00 76.56 78 THR A CA 1
ATOM 615 C C . THR A 1 78 ? 4.027 11.001 -13.999 1.00 76.56 78 THR A C 1
ATOM 617 O O . THR A 1 78 ? 3.963 9.840 -13.574 1.00 76.56 78 THR A O 1
ATOM 620 N N . ILE A 1 79 ? 4.075 11.245 -15.312 1.00 80.00 79 ILE A N 1
ATOM 621 C CA . ILE A 1 79 ? 4.122 10.171 -16.317 1.00 80.00 79 ILE A CA 1
ATOM 622 C C . ILE A 1 79 ? 5.286 9.209 -16.023 1.00 80.00 79 ILE A C 1
ATOM 624 O O . ILE A 1 79 ? 5.142 8.002 -16.216 1.00 80.00 79 ILE A O 1
ATOM 628 N N . CYS A 1 80 ? 6.408 9.729 -15.521 1.00 78.69 80 CYS A N 1
ATOM 629 C CA . CYS A 1 80 ? 7.585 8.954 -15.147 1.00 78.69 80 CYS A CA 1
ATOM 630 C C . CYS A 1 80 ? 7.310 7.991 -13.986 1.00 78.69 80 CYS A C 1
ATOM 632 O O . CYS A 1 80 ? 7.656 6.815 -14.083 1.00 78.69 80 CYS A O 1
ATOM 634 N N . GLU A 1 81 ? 6.658 8.450 -12.918 1.00 77.00 81 GLU A N 1
ATOM 635 C CA . GLU A 1 81 ? 6.313 7.608 -11.765 1.00 77.00 81 GLU A CA 1
ATOM 636 C C . GLU A 1 81 ? 5.298 6.535 -12.143 1.00 77.00 81 GLU A C 1
ATOM 638 O O . GLU A 1 81 ? 5.496 5.360 -11.832 1.00 77.00 81 GLU A O 1
ATOM 643 N N . ARG A 1 82 ? 4.267 6.898 -12.918 1.00 83.19 82 ARG A N 1
ATOM 644 C CA . ARG A 1 82 ? 3.304 5.923 -13.445 1.00 83.19 82 ARG A CA 1
ATOM 645 C C . ARG A 1 82 ? 3.993 4.862 -14.306 1.00 83.19 82 ARG A C 1
ATOM 647 O O . ARG A 1 82 ? 3.723 3.674 -14.146 1.00 83.19 82 ARG A O 1
ATOM 654 N N . ASN A 1 83 ? 4.884 5.267 -15.212 1.00 89.19 83 ASN A N 1
ATOM 655 C CA . ASN A 1 83 ? 5.607 4.333 -16.077 1.00 89.19 83 ASN A CA 1
ATOM 656 C C . ASN A 1 83 ? 6.548 3.426 -15.267 1.00 89.19 83 ASN A C 1
ATOM 658 O O . ASN A 1 83 ? 6.633 2.233 -15.550 1.00 89.19 83 ASN A O 1
ATOM 662 N N . ARG A 1 84 ? 7.202 3.957 -14.226 1.00 85.94 84 ARG A N 1
ATOM 663 C CA . ARG A 1 84 ? 8.038 3.174 -13.306 1.00 85.94 84 ARG A CA 1
ATOM 664 C C . ARG A 1 84 ? 7.218 2.115 -12.568 1.00 85.94 84 ARG A C 1
ATOM 666 O O . ARG A 1 84 ? 7.642 0.963 -12.506 1.00 85.94 84 ARG A O 1
ATOM 673 N N . SER A 1 85 ? 6.028 2.468 -12.087 1.00 85.94 85 SER A N 1
ATOM 674 C CA . SER A 1 85 ? 5.099 1.515 -11.466 1.00 85.94 85 SER A CA 1
ATOM 675 C C . SER A 1 85 ? 4.644 0.435 -12.448 1.00 85.94 85 SER A C 1
ATOM 677 O O . SER A 1 85 ? 4.623 -0.741 -12.096 1.00 85.94 85 SER A O 1
ATOM 679 N N . VAL A 1 86 ? 4.354 0.802 -13.703 1.00 89.25 86 VAL A N 1
ATOM 680 C CA . VAL A 1 86 ? 4.022 -0.160 -14.768 1.00 89.25 86 VAL A CA 1
ATOM 681 C C . VAL A 1 86 ? 5.159 -1.163 -14.982 1.00 89.25 86 VAL A C 1
ATOM 683 O O . VAL A 1 86 ? 4.910 -2.366 -14.982 1.00 89.25 86 VAL A O 1
ATOM 686 N N . LEU A 1 87 ? 6.402 -0.695 -15.126 1.00 91.19 87 LEU A N 1
ATOM 687 C CA . LEU A 1 87 ? 7.562 -1.568 -15.335 1.00 91.19 87 LEU A CA 1
ATOM 688 C C . LEU A 1 87 ? 7.847 -2.453 -14.115 1.00 91.19 87 LEU A C 1
ATOM 690 O O . LEU A 1 87 ? 8.106 -3.642 -14.277 1.00 91.19 87 LEU A O 1
ATOM 694 N N . SER A 1 88 ? 7.735 -1.903 -12.904 1.00 88.19 88 SER A N 1
ATOM 695 C CA . SER A 1 88 ? 7.910 -2.653 -11.655 1.00 88.19 88 SER A CA 1
ATOM 696 C C . SER A 1 88 ? 6.931 -3.826 -11.557 1.00 88.19 88 SER A C 1
ATOM 698 O O . SER A 1 88 ? 7.344 -4.961 -11.328 1.00 88.19 88 SER A O 1
ATOM 700 N N . LEU A 1 89 ? 5.644 -3.588 -11.829 1.00 86.44 89 LEU A N 1
ATOM 701 C CA . LEU A 1 89 ? 4.625 -4.640 -11.790 1.00 86.44 89 LEU A CA 1
ATOM 702 C C . LEU A 1 89 ? 4.839 -5.700 -12.883 1.00 86.44 89 LEU A C 1
ATOM 704 O O . LEU A 1 89 ? 4.661 -6.888 -12.625 1.00 86.44 89 LEU A O 1
ATOM 708 N N . LEU A 1 90 ? 5.263 -5.299 -14.087 1.00 89.06 90 LEU A N 1
ATOM 709 C CA . LEU A 1 90 ? 5.604 -6.248 -15.155 1.00 89.06 90 LEU A CA 1
ATOM 710 C C . LEU A 1 90 ? 6.815 -7.119 -14.785 1.00 89.06 90 LEU A C 1
ATOM 712 O O . LEU A 1 90 ? 6.803 -8.318 -15.053 1.00 89.06 90 LEU A O 1
ATOM 716 N N . ASN A 1 91 ? 7.834 -6.539 -14.146 1.00 87.62 91 ASN A N 1
ATOM 717 C CA . ASN A 1 91 ? 9.022 -7.266 -13.685 1.00 87.62 91 ASN A CA 1
ATOM 718 C C . ASN A 1 91 ? 8.709 -8.247 -12.544 1.00 87.62 91 ASN A C 1
ATOM 720 O O . ASN A 1 91 ? 9.394 -9.252 -12.399 1.00 87.62 91 ASN A O 1
ATOM 724 N N . GLN A 1 92 ? 7.642 -8.000 -11.780 1.00 85.69 92 GLN A N 1
ATOM 725 C CA . GLN A 1 92 ? 7.098 -8.938 -10.790 1.00 85.69 92 GLN A CA 1
ATOM 726 C C . GLN A 1 92 ? 6.292 -10.089 -11.425 1.00 85.69 92 GLN A C 1
ATOM 728 O O . GLN A 1 92 ? 5.709 -10.898 -10.708 1.00 85.69 92 GLN A O 1
ATOM 733 N N . GLY A 1 93 ? 6.222 -10.164 -12.759 1.00 88.88 93 GLY A N 1
ATOM 734 C CA . GLY A 1 93 ? 5.495 -11.207 -13.485 1.00 88.88 93 GLY A CA 1
ATOM 735 C C . GLY A 1 93 ? 3.992 -10.955 -13.618 1.00 88.88 93 GLY A C 1
ATOM 736 O O . GLY A 1 93 ? 3.279 -11.818 -14.126 1.00 88.88 93 GLY A O 1
ATOM 737 N N . ILE A 1 94 ? 3.495 -9.783 -13.204 1.00 90.81 94 ILE A N 1
ATOM 738 C CA . ILE A 1 94 ? 2.081 -9.431 -13.371 1.00 90.81 94 ILE A CA 1
ATOM 739 C C . ILE A 1 94 ? 1.783 -9.212 -14.853 1.00 90.81 94 ILE A C 1
ATOM 741 O O . ILE A 1 94 ? 2.541 -8.555 -15.574 1.00 90.81 94 ILE A O 1
ATOM 745 N N . THR A 1 95 ? 0.659 -9.749 -15.327 1.00 93.44 95 THR A N 1
ATOM 746 C CA . THR A 1 95 ? 0.301 -9.641 -16.742 1.00 93.44 95 THR A CA 1
ATOM 747 C C . THR A 1 95 ? -0.036 -8.198 -17.119 1.00 93.44 95 THR A C 1
ATOM 749 O O . THR A 1 95 ? -0.544 -7.417 -16.314 1.00 93.44 95 THR A O 1
ATOM 752 N N . GLN A 1 96 ? 0.173 -7.828 -18.386 1.00 93.25 96 GLN A N 1
ATOM 753 C CA . GLN A 1 96 ? -0.150 -6.476 -18.870 1.00 93.25 96 GLN A CA 1
ATOM 754 C C . GLN A 1 96 ? -1.618 -6.094 -18.630 1.00 93.25 96 GLN A C 1
ATOM 756 O O . GLN A 1 96 ? -1.918 -4.927 -18.385 1.00 93.25 96 GLN A O 1
ATOM 761 N N . VAL A 1 97 ? -2.522 -7.075 -18.697 1.00 93.75 97 VAL A N 1
ATOM 762 C CA . VAL A 1 97 ? -3.961 -6.890 -18.470 1.00 93.75 97 VAL A CA 1
ATOM 763 C C . VAL A 1 97 ? -4.238 -6.538 -17.010 1.00 93.75 97 VAL A C 1
ATOM 765 O O . VAL A 1 97 ? -5.019 -5.631 -16.728 1.00 93.75 97 VAL A O 1
ATOM 768 N N . GLU A 1 98 ? -3.582 -7.211 -16.070 1.00 84.75 98 GLU A N 1
ATOM 769 C CA . GLU A 1 98 ? -3.723 -6.919 -14.642 1.00 84.75 98 GLU A CA 1
ATOM 770 C C . GLU A 1 98 ? -3.059 -5.593 -14.266 1.00 84.75 98 GLU A C 1
ATOM 772 O O . GLU A 1 98 ? -3.643 -4.823 -13.507 1.00 84.75 98 GLU A O 1
ATOM 777 N N . VAL A 1 99 ? -1.893 -5.274 -14.840 1.00 86.81 99 VAL A N 1
ATOM 778 C CA . VAL A 1 99 ? -1.239 -3.968 -14.649 1.00 86.81 99 VAL A CA 1
ATOM 779 C C . VAL A 1 99 ? -2.126 -2.831 -15.157 1.00 86.81 99 VAL A C 1
ATOM 781 O O . VAL A 1 99 ? -2.311 -1.840 -14.455 1.00 86.81 99 VAL A O 1
ATOM 784 N N . ALA A 1 100 ? -2.729 -2.985 -16.338 1.00 87.19 100 ALA A N 1
ATOM 785 C CA . ALA A 1 100 ? -3.650 -2.007 -16.914 1.00 87.19 100 ALA A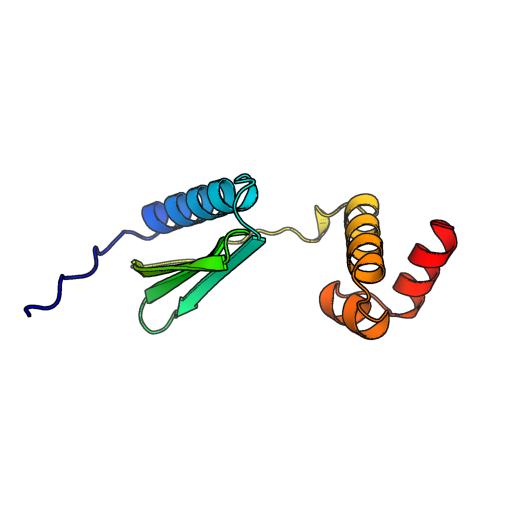 CA 1
ATOM 786 C C . ALA A 1 100 ? -4.840 -1.719 -15.984 1.00 87.19 100 ALA A C 1
ATOM 788 O O . ALA A 1 100 ? -5.137 -0.559 -15.698 1.00 87.19 100 ALA A O 1
ATOM 789 N N . LYS A 1 101 ? -5.461 -2.778 -15.445 1.00 85.50 101 LYS A N 1
ATOM 790 C CA . LYS A 1 101 ? -6.566 -2.668 -14.481 1.00 85.50 101 LYS A CA 1
ATOM 791 C C . LYS A 1 101 ? -6.143 -1.986 -13.178 1.00 85.50 101 LYS A C 1
ATOM 793 O O . LYS A 1 101 ? -6.884 -1.155 -12.673 1.00 85.50 101 LYS A O 1
ATOM 798 N N . ARG A 1 102 ? -4.960 -2.315 -12.647 1.00 83.38 102 ARG A N 1
ATOM 799 C CA . ARG A 1 102 ? -4.448 -1.756 -11.381 1.00 83.38 102 ARG A CA 1
ATOM 800 C C . ARG A 1 102 ? -4.057 -0.282 -11.486 1.00 83.38 102 ARG A C 1
ATOM 802 O O . ARG A 1 102 ? -4.238 0.456 -10.529 1.00 83.38 102 ARG A O 1
ATOM 809 N N . ILE A 1 103 ? -3.503 0.129 -12.626 1.00 83.19 103 ILE A N 1
ATOM 810 C CA . ILE A 1 103 ? -2.984 1.490 -12.842 1.00 83.19 103 ILE A CA 1
ATOM 811 C C . ILE A 1 103 ? -4.036 2.421 -13.471 1.00 83.19 103 ILE A C 1
ATOM 813 O O . ILE A 1 103 ? -3.871 3.637 -13.444 1.00 83.19 103 ILE A O 1
ATOM 817 N N . GLY A 1 104 ? -5.118 1.878 -14.037 1.00 83.81 104 GLY A N 1
ATOM 818 C CA . GLY A 1 104 ? -6.170 2.678 -14.672 1.00 83.81 104 GLY A CA 1
ATOM 819 C C . GLY A 1 104 ? -5.766 3.226 -16.045 1.00 83.81 104 GLY A C 1
ATOM 820 O O . GLY A 1 104 ? -6.108 4.351 -16.396 1.00 83.81 104 GLY A O 1
ATOM 821 N N . ILE A 1 105 ? -5.014 2.447 -16.827 1.00 87.00 105 ILE A N 1
ATOM 822 C CA . ILE A 1 105 ? -4.623 2.788 -18.206 1.00 87.00 105 ILE A CA 1
ATOM 823 C C . ILE A 1 105 ? -4.955 1.644 -19.163 1.00 87.00 105 ILE A C 1
ATOM 825 O O . ILE A 1 105 ? -5.194 0.517 -18.738 1.00 87.00 105 ILE A O 1
ATOM 829 N N . SER A 1 106 ? -4.946 1.903 -20.472 1.00 93.19 106 SER A N 1
ATOM 830 C CA . SER A 1 106 ? -5.171 0.843 -21.456 1.00 93.19 106 SER A CA 1
ATOM 831 C C . SER A 1 106 ? -4.031 -0.183 -21.461 1.00 93.19 106 SER A C 1
ATOM 833 O O . SER A 1 106 ? -2.856 0.149 -21.276 1.00 93.19 106 SER A O 1
ATOM 835 N N . GLN A 1 107 ? -4.357 -1.442 -21.765 1.00 93.69 107 GLN A N 1
ATOM 836 C CA . GLN A 1 107 ? -3.348 -2.488 -21.970 1.00 93.69 107 GLN A CA 1
ATOM 837 C C . GLN A 1 107 ? -2.370 -2.117 -23.101 1.00 93.69 107 GLN A C 1
ATOM 839 O O . GLN A 1 107 ? -1.168 -2.351 -22.990 1.00 93.69 107 GLN A O 1
ATOM 844 N N . SER A 1 108 ? -2.856 -1.465 -24.161 1.00 95.94 108 SER A N 1
ATOM 845 C CA . SER A 1 108 ? -2.007 -0.946 -25.239 1.00 95.94 108 SER A CA 1
ATOM 846 C C . SER A 1 108 ? -0.984 0.078 -24.737 1.00 95.94 108 SER A C 1
ATOM 848 O O . SER A 1 108 ? 0.169 0.057 -25.169 1.00 95.94 108 SER A O 1
ATOM 850 N N . ARG A 1 109 ? -1.357 0.932 -23.774 1.00 92.25 109 ARG A N 1
ATOM 851 C CA . ARG A 1 109 ? -0.437 1.891 -23.156 1.00 92.25 109 ARG A CA 1
ATOM 852 C C . ARG A 1 109 ? 0.631 1.191 -22.317 1.00 92.25 109 ARG A C 1
ATOM 854 O O . ARG A 1 109 ? 1.793 1.580 -22.382 1.00 92.25 109 ARG A O 1
ATOM 861 N N . VAL A 1 110 ? 0.262 0.140 -21.584 1.00 92.50 110 VAL A N 1
ATOM 862 C CA . VAL A 1 110 ? 1.214 -0.717 -20.853 1.00 92.50 110 VAL A CA 1
ATOM 863 C C . VAL A 1 110 ? 2.228 -1.351 -21.811 1.00 92.50 110 VAL A C 1
ATOM 865 O O . VAL A 1 110 ? 3.431 -1.299 -21.556 1.00 92.50 110 VAL A O 1
ATOM 868 N N . ALA A 1 111 ? 1.766 -1.890 -22.943 1.00 94.62 111 ALA A N 1
ATOM 869 C CA . ALA A 1 111 ? 2.637 -2.484 -23.958 1.00 94.62 111 ALA A CA 1
ATOM 870 C C . ALA A 1 111 ? 3.621 -1.464 -24.560 1.00 94.62 111 ALA A C 1
ATOM 872 O O . ALA A 1 111 ? 4.800 -1.773 -24.730 1.00 94.62 111 ALA A O 1
ATOM 873 N N . GLN A 1 112 ? 3.165 -0.236 -24.831 1.00 94.31 112 GLN A N 1
ATOM 874 C CA . GLN A 1 112 ? 4.030 0.854 -25.295 1.00 94.31 112 GLN A CA 1
ATOM 875 C C . GLN A 1 112 ? 5.101 1.222 -24.264 1.00 94.31 112 GLN A C 1
ATOM 877 O O . GLN A 1 112 ? 6.266 1.326 -24.628 1.00 94.31 112 GLN A O 1
ATOM 882 N N . ILE A 1 1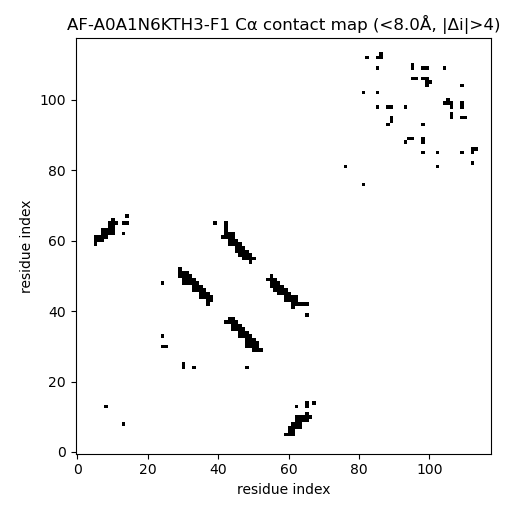13 ? 4.729 1.376 -22.987 1.00 92.44 113 ILE A N 1
ATOM 883 C CA . ILE A 1 113 ? 5.677 1.687 -21.903 1.00 92.44 113 ILE A CA 1
ATOM 884 C C . ILE A 1 113 ? 6.748 0.597 -21.795 1.00 92.44 113 ILE A C 1
ATOM 886 O O . ILE A 1 113 ? 7.930 0.916 -21.699 1.00 92.44 113 ILE A O 1
ATOM 890 N N . LYS A 1 114 ? 6.350 -0.681 -21.876 1.00 91.81 114 LYS A N 1
ATOM 891 C CA . LYS A 1 114 ? 7.288 -1.810 -21.901 1.00 91.81 114 LYS A CA 1
ATOM 892 C C . LYS A 1 114 ? 8.250 -1.716 -23.090 1.00 91.81 114 LYS A C 1
ATOM 894 O O . LYS A 1 114 ? 9.449 -1.874 -22.905 1.00 91.81 114 LYS A O 1
ATOM 899 N N . LYS A 1 115 ? 7.732 -1.443 -24.294 1.00 92.56 115 LYS A N 1
ATOM 900 C CA . LYS A 1 115 ? 8.533 -1.340 -25.524 1.00 92.56 115 LYS A CA 1
ATOM 901 C C . LYS A 1 115 ? 9.518 -0.171 -25.488 1.00 92.56 115 LYS A C 1
ATOM 903 O O . LYS A 1 115 ? 10.622 -0.315 -25.979 1.00 92.56 115 LYS A O 1
ATOM 908 N N . SER A 1 116 ? 9.127 0.969 -24.921 1.00 87.00 116 SER A N 1
ATOM 909 C CA . SER A 1 116 ? 9.990 2.152 -24.791 1.00 87.00 116 SER A CA 1
ATOM 910 C C . SER A 1 116 ? 11.058 2.031 -23.696 1.00 87.00 116 SER A C 1
ATOM 912 O O . SER A 1 116 ? 11.891 2.922 -23.582 1.00 87.00 116 SER A O 1
ATOM 914 N N . SER A 1 117 ? 11.000 0.984 -22.868 1.00 80.56 117 SER A N 1
ATOM 915 C CA . SER A 1 117 ? 11.971 0.695 -21.804 1.00 80.56 117 SER A CA 1
ATOM 916 C C . SER A 1 117 ? 12.948 -0.433 -22.168 1.00 80.56 117 SER A C 1
ATOM 918 O O . SER A 1 117 ? 13.806 -0.759 -21.347 1.00 80.56 117 SER A O 1
ATOM 920 N N . MET A 1 118 ? 12.769 -1.052 -23.340 1.00 62.69 118 MET A N 1
ATOM 921 C CA . MET A 1 118 ? 13.693 -2.007 -23.958 1.00 62.69 118 MET A CA 1
ATOM 922 C C . MET A 1 118 ? 14.608 -1.266 -24.925 1.00 62.69 118 MET A C 1
ATOM 924 O O . MET A 1 118 ? 15.796 -1.638 -24.973 1.00 62.69 118 MET A O 1
#